Protein AF-A0A7C8YQB5-F1 (afdb_monomer)

Foldseek 3Di:
DDKDKDKDKDWDPDQDQDPVRDTDIDIWIWMWMWDQDPNFIGGLQPPDPDPPDPRPGFDFDQDPVRDTDGPPTDIHTDDDPVVVVVSVVSSVVSVVVVVVVVVVVVVPVPPPDD

pLDDT: mean 70.72, std 14.51, range [36.78, 90.94]

InterPro domains:
  IPR001752 Kinesin motor domain [PF00225] (18-112)
  IPR001752 Kinesin motor domain [PS50067] (1-114)
  IPR027417 P-loop containing nucleoside triphosphate hydrolase [SSF52540] (22-113)
  IPR027640 Kinesin-like protein [PTHR47972] (19-114)
  IPR036961 Kinesin motor domain superfamily [G3DSA:3.40.850.10] (5-114)

Mean predicted aligne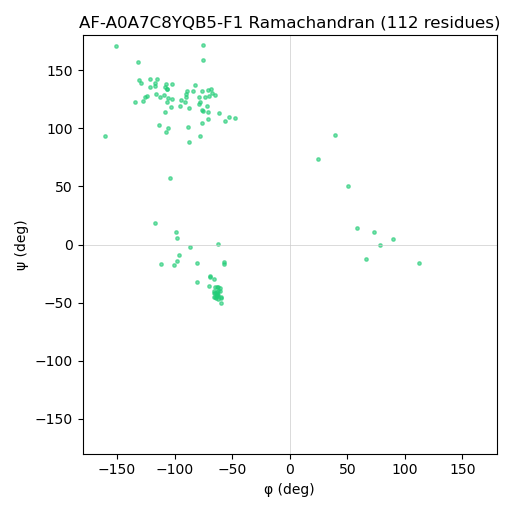d error: 11.76 Å

Solvent-accessible surface area (backbone atoms only — not comparable to full-atom values): 6965 Å² total; per-residue (Å²): 114,56,76,46,78,48,80,45,78,44,77,47,92,59,74,43,67,48,101,83,69,48,78,42,81,45,71,46,39,29,42,30,39,34,33,45,48,93,95,38,54,40,66,28,65,57,78,85,72,46,90,84,58,77,60,72,80,43,52,82,40,77,43,98,83,75,48,76,40,52,72,89,60,58,67,47,77,43,92,51,71,66,52,50,49,53,52,49,52,46,26,51,52,42,46,55,55,48,51,53,56,53,53,60,51,63,70,63,74,73,73,75,76,132

Organism: Opuntia streptacantha (NCBI:txid393608)

Nearest PDB structures (foldseek):
  1mkj-assembly1_A  TM=7.672E-01  e=1.715E-02  Homo sapiens
  7tr2-assembly1_K  TM=8.922E-01  e=6.000E-02  Candida albicans
  6wwh-assembly1_K  TM=8.337E-01  e=1.978E-01  Mus musculus
  8f1a-assembly1_K  TM=8.319E-01  e=3.187E-01  Mus musculus
  8utp-assembly1_K  TM=6.987E-01  e=3.591E-01  Homo sapiens

Sequence (114 aa):
GNMRVFYRCRPLANILHNSEGKKLFNYEICVSVLEVYNEQIRDLLASGTQYGAASKRLEVRQASEGLHHVPGLVEAQVSNMSEVWDVLQTGSSARAVGATNANEYSSRSHCLHC

Structure (mmCIF, N/CA/C/O backbone):
data_AF-A0A7C8YQB5-F1
#
_entry.id   AF-A0A7C8YQB5-F1
#
loop_
_atom_site.group_PDB
_atom_site.id
_atom_site.type_symbol
_atom_site.label_atom_id
_atom_site.label_alt_id
_atom_site.label_comp_id
_atom_site.label_asym_id
_atom_site.label_entity_id
_atom_site.label_seq_id
_atom_site.pdbx_PDB_ins_code
_atom_site.Cartn_x
_atom_site.Cartn_y
_atom_site.Cartn_z
_atom_site.occupancy
_atom_site.B_iso_or_equiv
_atom_site.auth_seq_id
_atom_site.auth_comp_id
_atom_site.auth_asym_id
_atom_site.auth_atom_id
_atom_site.pdbx_PDB_model_num
ATOM 1 N N . GLY A 1 1 ? 2.142 4.779 -16.036 1.00 57.50 1 GLY A N 1
ATOM 2 C CA . GLY A 1 1 ? 0.762 4.271 -16.048 1.00 57.50 1 GLY A CA 1
ATOM 3 C C . GLY A 1 1 ? -0.102 5.097 -15.117 1.00 57.50 1 GLY A C 1
ATOM 4 O O . GLY A 1 1 ? 0.330 6.153 -14.654 1.00 57.50 1 GLY A O 1
ATOM 5 N N . ASN A 1 2 ? -1.330 4.640 -14.871 1.00 70.75 2 ASN A N 1
ATOM 6 C CA . ASN A 1 2 ? -2.247 5.290 -13.932 1.00 70.75 2 ASN A CA 1
ATOM 7 C C . ASN A 1 2 ? -2.060 4.679 -12.538 1.00 70.75 2 ASN A C 1
ATOM 9 O O . ASN A 1 2 ? -2.223 3.469 -12.377 1.00 70.75 2 ASN A O 1
ATOM 13 N N . MET A 1 3 ? -1.742 5.504 -11.536 1.00 72.00 3 MET A N 1
ATOM 14 C CA . MET A 1 3 ? -1.753 5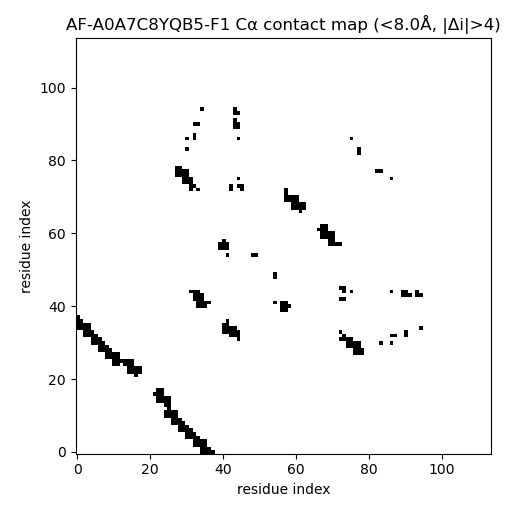.067 -10.134 1.00 72.00 3 MET A CA 1
ATOM 15 C C . MET A 1 3 ? -3.161 5.118 -9.579 1.00 72.00 3 MET A C 1
ATOM 17 O O . MET A 1 3 ? -3.884 6.094 -9.776 1.00 72.00 3 MET A O 1
ATOM 21 N N . ARG A 1 4 ? -3.516 4.073 -8.841 1.00 78.25 4 ARG A N 1
ATOM 22 C CA . ARG A 1 4 ? -4.744 4.000 -8.065 1.00 78.25 4 ARG A CA 1
ATOM 23 C C . ARG A 1 4 ? -4.398 3.769 -6.604 1.00 78.25 4 ARG A C 1
ATOM 25 O O . ARG A 1 4 ? -3.548 2.943 -6.279 1.00 78.25 4 ARG A O 1
ATOM 32 N N . VAL A 1 5 ? -5.076 4.520 -5.748 1.00 77.06 5 VAL A N 1
ATOM 33 C CA . VAL A 1 5 ? -4.98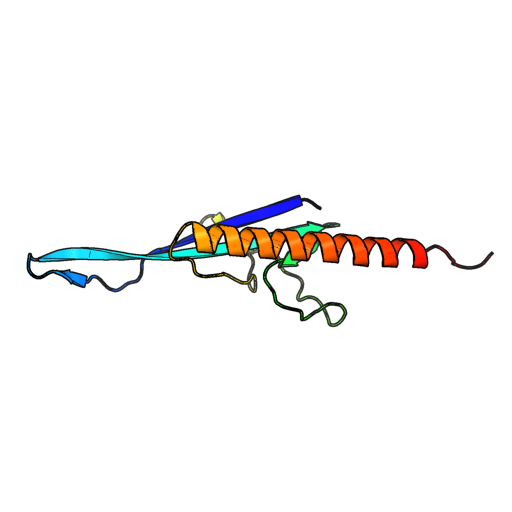6 4.399 -4.296 1.00 77.06 5 VAL A CA 1
ATOM 34 C C . VAL A 1 5 ? -6.297 3.803 -3.817 1.00 77.06 5 VAL A C 1
ATOM 36 O O . VAL A 1 5 ? -7.368 4.291 -4.180 1.00 77.06 5 VAL A O 1
ATOM 39 N N . PHE A 1 6 ? -6.210 2.743 -3.028 1.00 78.38 6 PHE A N 1
ATOM 40 C CA . PHE A 1 6 ? -7.357 2.082 -2.427 1.00 78.38 6 PHE A CA 1
ATOM 41 C C . PHE A 1 6 ? -7.271 2.217 -0.911 1.00 78.38 6 PHE A C 1
ATOM 43 O O . PHE A 1 6 ? -6.249 1.895 -0.304 1.00 78.38 6 PHE A O 1
ATOM 50 N N . TYR A 1 7 ? -8.369 2.669 -0.311 1.00 79.56 7 TYR A N 1
ATOM 51 C CA . TYR A 1 7 ? -8.535 2.774 1.133 1.00 79.56 7 TYR A CA 1
ATOM 52 C C . TYR A 1 7 ? -9.485 1.681 1.599 1.00 79.56 7 TYR A C 1
ATOM 54 O O . TYR A 1 7 ? -10.546 1.480 1.004 1.00 79.56 7 TYR A O 1
ATOM 62 N N . ARG A 1 8 ? -9.120 0.987 2.673 1.00 77.81 8 ARG A N 1
ATOM 63 C CA . ARG A 1 8 ? -9.979 0.005 3.328 1.00 77.81 8 ARG A CA 1
ATOM 64 C C . ARG A 1 8 ? -10.097 0.356 4.800 1.00 77.81 8 ARG A C 1
ATOM 66 O O . ARG A 1 8 ? -9.091 0.504 5.478 1.00 77.81 8 ARG A O 1
ATOM 73 N N . CYS A 1 9 ? -11.326 0.464 5.282 1.00 78.69 9 CYS A N 1
ATOM 74 C CA . CYS A 1 9 ? -11.620 0.574 6.704 1.00 78.69 9 CYS A CA 1
ATOM 75 C C . CYS A 1 9 ? -12.211 -0.760 7.161 1.00 78.69 9 CYS A C 1
ATOM 77 O O . CYS A 1 9 ? -13.199 -1.219 6.584 1.00 78.69 9 CYS A O 1
ATOM 79 N N . ARG A 1 10 ? -11.591 -1.408 8.149 1.00 77.31 10 ARG A N 1
ATOM 80 C CA . ARG A 1 10 ? -12.084 -2.651 8.746 1.00 77.31 10 ARG A CA 1
ATOM 81 C C . ARG A 1 10 ? -12.504 -2.378 10.191 1.00 77.31 10 ARG A C 1
ATOM 83 O O . ARG A 1 10 ? -11.701 -1.843 10.957 1.00 77.31 10 ARG A O 1
ATOM 90 N N . PRO A 1 11 ? -13.733 -2.731 10.597 1.00 73.88 11 PRO A N 1
ATOM 91 C CA . PRO A 1 11 ? -14.082 -2.721 12.007 1.00 73.88 11 PRO A CA 1
ATOM 92 C C . PRO A 1 11 ? -13.289 -3.822 12.717 1.00 73.88 11 PRO A C 1
ATOM 94 O O . PRO A 1 11 ? -13.277 -4.976 12.285 1.00 73.88 11 PRO A O 1
ATOM 97 N N . LEU A 1 12 ? -12.637 -3.473 13.821 1.00 74.12 12 LEU A N 1
ATOM 98 C CA . LEU A 1 12 ? -12.050 -4.458 14.717 1.00 74.12 12 LEU A CA 1
ATOM 99 C C . LEU A 1 12 ? -13.192 -5.022 15.567 1.00 74.12 12 LEU A C 1
ATOM 101 O O . LEU A 1 12 ? -13.937 -4.271 16.191 1.00 74.12 12 LEU A O 1
ATOM 105 N N . ALA A 1 13 ? -13.338 -6.348 15.602 1.00 66.81 13 ALA A N 1
ATOM 106 C CA . ALA A 1 13 ? -14.444 -7.041 16.281 1.00 66.81 13 ALA A CA 1
ATOM 107 C C . ALA A 1 13 ? -14.498 -6.822 17.813 1.00 66.81 13 ALA A C 1
ATOM 109 O O . ALA A 1 13 ? -15.386 -7.339 18.492 1.00 66.81 13 ALA A O 1
ATOM 110 N N . ASN A 1 14 ? -13.571 -6.041 18.367 1.00 63.34 14 ASN A N 1
ATOM 111 C CA . ASN A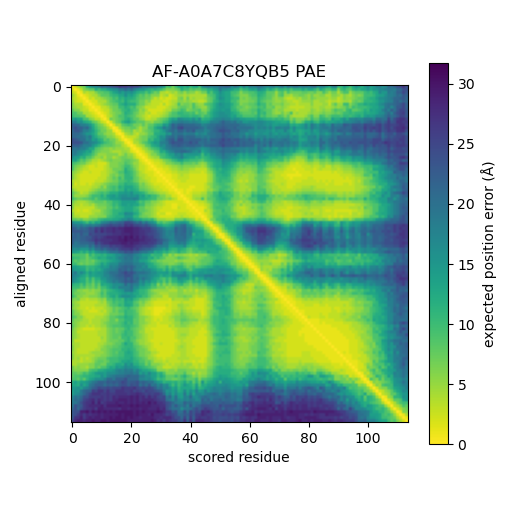 1 14 ? -13.469 -5.759 19.787 1.00 63.34 14 ASN A CA 1
ATOM 112 C C . ASN A 1 14 ? -14.336 -4.545 20.140 1.00 63.34 14 ASN A C 1
ATOM 114 O O . ASN A 1 14 ? -13.936 -3.400 19.933 1.00 63.34 14 ASN A O 1
ATOM 118 N N . ILE A 1 15 ? -15.516 -4.801 20.708 1.00 65.75 15 ILE A N 1
ATOM 119 C CA . ILE A 1 15 ? -16.314 -3.770 21.381 1.00 65.75 15 ILE A CA 1
ATOM 120 C C . ILE A 1 15 ? -15.667 -3.517 22.743 1.00 65.75 15 ILE A C 1
ATOM 122 O O . ILE A 1 15 ? -15.796 -4.332 23.659 1.00 65.75 15 ILE A O 1
ATOM 126 N N . LEU A 1 16 ? -14.966 -2.394 22.881 1.00 65.88 16 LEU A N 1
ATOM 127 C CA . LEU A 1 16 ? -14.449 -1.960 24.176 1.00 65.88 16 LEU A CA 1
ATOM 128 C C . LEU A 1 16 ? -15.553 -1.198 24.917 1.00 65.88 16 LEU A C 1
ATOM 130 O O . LEU A 1 16 ? -16.199 -0.322 24.343 1.00 65.88 16 LEU A O 1
ATOM 134 N N . HIS A 1 17 ? -15.776 -1.522 26.190 1.00 71.81 17 HIS A N 1
ATOM 135 C CA . HIS A 1 17 ? -16.601 -0.703 27.077 1.00 71.81 17 HIS A CA 1
ATOM 136 C C . HIS A 1 17 ? -15.675 0.246 27.837 1.00 71.81 17 HIS A C 1
ATOM 138 O O . HIS A 1 17 ? -14.733 -0.210 28.486 1.00 71.81 17 HIS A O 1
ATOM 144 N N . ASN A 1 18 ? -15.918 1.556 27.760 1.00 73.06 18 ASN A N 1
ATOM 145 C CA . ASN A 1 18 ? -15.269 2.478 28.694 1.00 73.06 18 ASN A CA 1
ATOM 146 C C . ASN A 1 18 ? -15.923 2.387 30.084 1.00 73.06 18 ASN A C 1
ATOM 148 O O . ASN A 1 18 ? -16.971 1.761 30.255 1.00 73.06 18 ASN A O 1
ATOM 152 N N . SER A 1 19 ? -15.327 3.048 31.077 1.00 75.25 19 SER A N 1
ATOM 153 C CA . SER A 1 19 ? -15.853 3.127 32.450 1.00 75.25 19 SER A CA 1
ATOM 154 C C . SER A 1 19 ? -17.274 3.705 32.552 1.00 75.25 19 SER A C 1
ATOM 156 O O . SER A 1 19 ? -17.923 3.531 33.578 1.00 75.25 19 SER A O 1
ATOM 158 N N . GLU A 1 20 ? -17.774 4.354 31.496 1.00 79.88 20 GLU A N 1
ATOM 159 C CA . GLU A 1 20 ? -19.128 4.914 31.397 1.00 79.88 20 GLU A CA 1
ATOM 160 C C . GLU A 1 20 ? -20.117 3.994 30.651 1.00 79.88 20 GLU A C 1
ATOM 162 O O . GLU A 1 20 ? -21.244 4.398 30.369 1.00 79.88 20 GLU A O 1
ATOM 167 N N . GLY A 1 21 ? -19.712 2.775 30.274 1.00 69.88 21 GLY A N 1
ATOM 168 C CA . GLY A 1 21 ? -20.560 1.830 29.540 1.00 69.88 21 GLY A CA 1
ATOM 169 C C . GLY A 1 21 ? -20.793 2.184 28.064 1.00 69.88 21 GLY A C 1
ATOM 170 O O . GLY A 1 21 ? -21.627 1.558 27.408 1.00 69.88 21 GLY A O 1
ATOM 171 N N . LYS A 1 22 ? -20.061 3.156 27.503 1.00 76.00 22 LYS A N 1
ATOM 172 C CA . LYS A 1 22 ? -20.122 3.488 26.072 1.00 76.00 22 LYS A CA 1
ATOM 173 C C . LYS A 1 22 ? -19.348 2.449 25.264 1.00 76.00 22 LYS A C 1
ATOM 175 O O . LYS A 1 22 ? -18.197 2.140 25.576 1.00 76.00 22 LYS A O 1
ATOM 180 N N . LYS A 1 23 ? -19.976 1.951 24.195 1.00 72.00 23 LYS A N 1
ATOM 181 C CA . LYS A 1 23 ? -19.334 1.089 23.196 1.00 72.00 23 LYS A CA 1
ATOM 182 C C . LYS A 1 23 ? -18.362 1.924 22.365 1.00 72.00 23 LYS A C 1
ATOM 184 O O . LYS A 1 23 ? -18.791 2.805 21.622 1.00 72.00 23 LYS A O 1
ATOM 189 N N . LEU A 1 24 ? -17.072 1.638 22.481 1.00 73.12 24 LEU A N 1
ATOM 190 C CA . LEU A 1 24 ? -16.054 2.126 21.560 1.00 73.12 24 LEU A CA 1
ATOM 191 C C . LEU A 1 24 ? -15.890 1.130 20.417 1.00 73.12 24 LEU A C 1
ATOM 193 O O . LEU A 1 24 ? -15.669 -0.063 20.637 1.00 73.12 24 LEU A O 1
ATOM 197 N N . PHE A 1 25 ? -15.994 1.650 19.198 1.00 73.88 25 PHE A N 1
ATOM 198 C CA . PHE A 1 25 ? -15.670 0.925 17.980 1.00 73.88 25 PHE A CA 1
ATOM 199 C C . PHE A 1 25 ? -14.238 1.264 17.590 1.00 73.88 25 PHE A C 1
ATOM 201 O O . PHE A 1 25 ? -13.923 2.426 17.333 1.00 73.88 25 PHE A O 1
ATOM 208 N N . ASN A 1 26 ? -13.384 0.247 17.543 1.00 78.81 26 ASN A N 1
ATOM 209 C CA . ASN A 1 26 ? -12.043 0.390 17.005 1.00 78.81 26 ASN A CA 1
ATOM 210 C C . ASN A 1 26 ? -12.087 0.107 15.504 1.00 78.81 26 ASN A C 1
ATOM 212 O O . ASN A 1 26 ? -12.658 -0.895 15.068 1.00 78.81 26 ASN A O 1
ATOM 216 N N . TYR A 1 27 ? -11.474 0.986 14.722 1.00 81.00 27 TYR A N 1
ATOM 217 C CA . TYR A 1 27 ? -11.355 0.830 13.281 1.00 81.00 27 TYR A CA 1
ATOM 218 C C . TYR A 1 27 ? -9.887 0.723 12.910 1.00 81.00 27 TYR A C 1
ATOM 220 O O . TYR A 1 27 ? -9.046 1.443 13.444 1.00 81.00 27 TYR A O 1
ATOM 228 N N . GLU A 1 28 ? -9.601 -0.172 11.980 1.00 84.06 28 GLU A N 1
ATOM 229 C CA . GLU A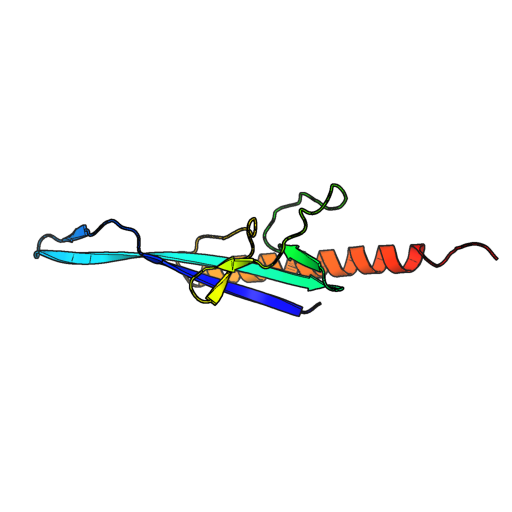 1 28 ? -8.317 -0.260 11.311 1.00 84.06 28 GLU A CA 1
ATOM 230 C C . GLU A 1 28 ? -8.461 0.356 9.921 1.00 84.06 28 GLU A C 1
ATOM 232 O O . GLU A 1 28 ? -9.343 -0.027 9.147 1.00 84.06 28 GLU A O 1
ATOM 237 N N . ILE A 1 29 ? -7.608 1.330 9.610 1.00 86.88 29 ILE A N 1
ATOM 238 C CA . ILE A 1 29 ? -7.538 1.933 8.282 1.00 86.88 29 ILE A CA 1
ATOM 239 C C . ILE A 1 29 ? -6.283 1.400 7.606 1.00 86.88 29 ILE A C 1
ATOM 241 O O . ILE A 1 29 ? -5.182 1.525 8.136 1.00 86.88 29 ILE A O 1
ATOM 245 N N . CYS A 1 30 ? -6.454 0.838 6.417 1.00 85.75 30 CYS A N 1
ATOM 246 C CA . CYS A 1 30 ? -5.365 0.375 5.576 1.00 85.75 30 CYS A CA 1
ATOM 247 C C . CYS A 1 30 ? -5.389 1.086 4.223 1.00 85.75 30 CYS A C 1
ATOM 249 O O . CYS A 1 30 ? -6.450 1.310 3.631 1.00 85.75 30 CYS A O 1
ATOM 251 N N . VAL A 1 31 ? -4.204 1.395 3.710 1.00 87.88 31 VAL A N 1
ATOM 252 C CA . VAL A 1 31 ? -3.982 2.010 2.402 1.00 87.88 31 VAL A CA 1
ATOM 253 C C . VAL A 1 31 ? -3.196 1.042 1.535 1.00 87.88 31 VAL A C 1
ATOM 255 O O . VAL A 1 31 ? -2.226 0.435 1.975 1.00 87.88 31 VAL A O 1
ATOM 258 N N . SER A 1 32 ? -3.601 0.908 0.281 1.00 85.06 32 SER A N 1
ATOM 259 C CA . SER A 1 32 ? -2.868 0.141 -0.721 1.00 85.06 32 SER A CA 1
ATOM 260 C C . SER A 1 32 ? -2.711 0.971 -1.989 1.00 85.06 32 SER A C 1
ATOM 262 O O . SER A 1 32 ? -3.606 1.735 -2.36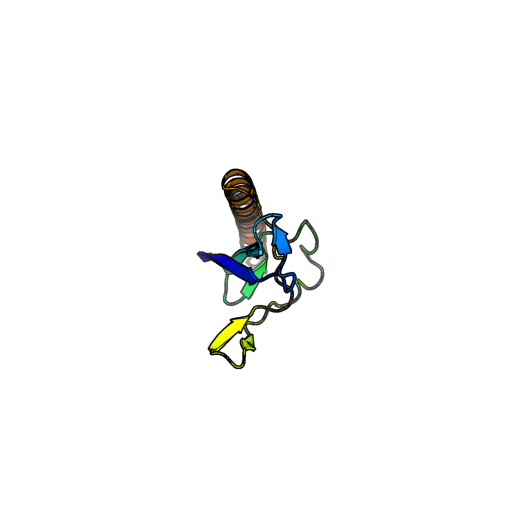6 1.00 85.06 32 SER A O 1
ATOM 264 N N . VAL A 1 33 ? -1.548 0.868 -2.631 1.00 85.88 33 VAL A N 1
ATOM 265 C CA . VAL A 1 33 ? -1.199 1.679 -3.802 1.00 85.88 33 VAL A CA 1
ATOM 266 C C . VAL A 1 33 ? -0.749 0.753 -4.922 1.00 85.88 33 VAL A C 1
ATOM 268 O O . VAL A 1 33 ? 0.186 -0.026 -4.755 1.00 85.88 33 VAL A O 1
ATOM 271 N N . LEU A 1 34 ? -1.411 0.848 -6.074 1.00 84.12 34 LEU A N 1
ATOM 272 C CA . LEU A 1 34 ? -1.084 0.060 -7.259 1.00 84.12 34 LEU A CA 1
ATOM 273 C C . LEU A 1 34 ? -0.987 0.933 -8.508 1.00 84.12 34 LEU A C 1
ATOM 275 O O . LEU A 1 34 ? -1.583 2.009 -8.595 1.00 84.12 34 LEU A O 1
ATOM 279 N N . GLU A 1 35 ? -0.255 0.450 -9.500 1.00 81.56 35 GLU A N 1
ATOM 280 C CA . GLU A 1 35 ? -0.217 1.004 -10.848 1.00 81.56 35 GLU A CA 1
ATOM 281 C C . GLU A 1 35 ? -0.784 -0.008 -11.841 1.00 81.56 35 GLU A C 1
ATOM 283 O O . GLU A 1 35 ? -0.538 -1.209 -11.732 1.00 81.56 35 GLU A O 1
ATOM 288 N N . VAL A 1 36 ? -1.517 0.496 -12.834 1.00 79.31 36 VAL A N 1
ATOM 289 C CA . VAL A 1 36 ? -1.854 -0.271 -14.035 1.00 79.31 36 VAL A CA 1
ATOM 290 C C . VAL A 1 36 ? -0.960 0.201 -15.179 1.00 79.31 36 VAL A C 1
ATOM 292 O O . VAL A 1 36 ? -0.994 1.377 -15.570 1.00 79.31 36 VAL A O 1
ATOM 295 N N . TYR A 1 37 ? -0.147 -0.715 -15.701 1.00 73.00 37 TYR A N 1
ATOM 296 C CA . TYR A 1 37 ? 0.731 -0.495 -16.846 1.00 73.00 37 TYR A CA 1
ATOM 297 C C . TYR A 1 37 ? 0.609 -1.672 -17.817 1.00 73.00 37 TYR A C 1
ATOM 299 O O . TYR A 1 37 ? 0.839 -2.813 -17.430 1.00 73.00 37 TYR A O 1
ATOM 307 N N . ASN A 1 38 ? 0.244 -1.394 -19.073 1.00 74.56 38 ASN A N 1
ATOM 308 C CA . ASN A 1 38 ? 0.060 -2.402 -20.126 1.00 74.56 38 ASN A CA 1
ATOM 309 C C . ASN A 1 38 ? -0.851 -3.579 -19.707 1.00 74.56 38 ASN A C 1
ATOM 311 O O . ASN A 1 38 ? -0.456 -4.739 -19.805 1.00 74.56 38 ASN A O 1
ATOM 315 N N . GLU A 1 39 ? -2.035 -3.273 -19.161 1.00 73.94 39 GLU A N 1
ATOM 316 C CA . GLU A 1 39 ? -2.996 -4.258 -18.625 1.00 73.94 39 GLU A CA 1
ATOM 317 C C . GLU A 1 39 ? -2.449 -5.161 -17.499 1.00 73.94 39 GLU A C 1
ATOM 319 O O . GLU A 1 39 ? -3.065 -6.160 -17.130 1.00 73.94 39 GLU A O 1
ATOM 324 N N . GLN A 1 40 ? -1.300 -4.813 -16.909 1.00 71.94 40 GLN A N 1
ATOM 325 C CA . GLN A 1 40 ? -0.739 -5.500 -15.750 1.00 71.94 40 GLN A CA 1
ATOM 326 C C . GLN A 1 40 ? -0.860 -4.636 -14.500 1.00 71.94 40 GLN A C 1
ATOM 328 O O . GLN A 1 40 ? -0.574 -3.435 -14.513 1.00 71.94 40 GLN A O 1
ATOM 333 N N . ILE A 1 41 ? -1.280 -5.273 -13.408 1.00 78.94 41 ILE A N 1
ATOM 334 C CA . ILE A 1 41 ? -1.372 -4.655 -12.089 1.00 78.94 41 ILE A CA 1
ATOM 335 C C . ILE A 1 41 ? -0.051 -4.847 -11.368 1.00 78.94 41 ILE A C 1
ATOM 337 O O . ILE A 1 41 ? 0.459 -5.963 -11.244 1.00 78.94 41 ILE A O 1
ATOM 341 N N . ARG A 1 42 ? 0.468 -3.740 -10.852 1.00 78.69 42 ARG A N 1
ATOM 342 C CA . ARG A 1 42 ? 1.709 -3.692 -10.106 1.00 78.69 42 ARG A CA 1
ATOM 343 C C . ARG A 1 42 ? 1.476 -3.075 -8.738 1.00 78.69 42 ARG A C 1
ATOM 345 O O . ARG A 1 42 ? 0.954 -1.971 -8.639 1.00 78.69 42 ARG A O 1
ATOM 352 N N . ASP A 1 43 ? 1.912 -3.774 -7.703 1.00 83.38 43 ASP A N 1
ATOM 353 C CA . ASP A 1 43 ? 1.957 -3.239 -6.346 1.00 83.38 43 ASP A CA 1
ATOM 354 C C . ASP A 1 43 ? 3.099 -2.219 -6.218 1.00 83.38 43 ASP A C 1
ATOM 356 O O . ASP A 1 43 ? 4.240 -2.513 -6.591 1.00 83.38 43 ASP A O 1
ATOM 360 N N . LEU A 1 44 ? 2.787 -1.015 -5.735 1.00 83.56 44 LEU A N 1
ATOM 361 C CA . LEU A 1 44 ? 3.758 0.060 -5.528 1.00 83.56 44 LEU A CA 1
ATOM 362 C C . LEU A 1 44 ? 4.284 0.128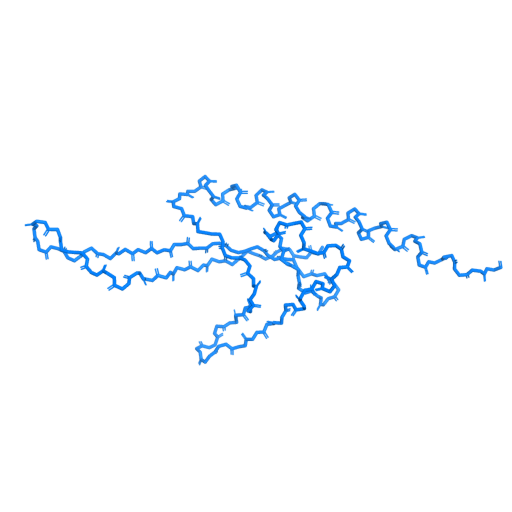 -4.082 1.00 83.56 44 LEU A C 1
ATOM 364 O O . LEU A 1 44 ? 5.232 0.868 -3.832 1.00 83.56 44 LEU A O 1
ATOM 368 N N . LEU A 1 45 ? 3.699 -0.626 -3.147 1.00 82.56 45 LEU A N 1
ATOM 369 C CA . LEU A 1 45 ? 4.132 -0.716 -1.746 1.00 82.56 45 LEU A CA 1
ATOM 370 C C . LEU A 1 45 ? 4.961 -1.976 -1.457 1.00 82.56 45 LEU A C 1
ATOM 372 O O . LEU A 1 45 ? 5.677 -2.032 -0.456 1.00 82.56 45 LEU A O 1
ATOM 376 N N . ALA A 1 46 ? 4.900 -2.986 -2.327 1.00 78.69 46 ALA A N 1
ATOM 377 C CA . ALA A 1 46 ? 5.732 -4.178 -2.209 1.00 78.69 46 ALA A CA 1
ATOM 378 C C . ALA A 1 46 ? 7.231 -3.821 -2.294 1.00 78.69 46 ALA A C 1
ATOM 380 O O . ALA A 1 46 ? 7.746 -3.391 -3.329 1.00 78.69 46 ALA A O 1
ATOM 381 N N . SER A 1 47 ? 7.950 -4.009 -1.185 1.00 60.84 47 SER A N 1
ATOM 382 C CA . SER A 1 47 ? 9.377 -3.697 -1.079 1.00 60.84 47 SER A CA 1
ATOM 383 C C . SER A 1 47 ? 10.222 -4.684 -1.892 1.00 60.84 47 SER A C 1
ATOM 385 O O . SER A 1 47 ? 10.389 -5.838 -1.509 1.00 60.84 47 SER A O 1
ATOM 387 N N . GLY A 1 48 ? 10.777 -4.226 -3.018 1.00 53.38 48 GLY A N 1
ATOM 388 C CA . GLY A 1 48 ? 12.015 -4.742 -3.631 1.00 53.38 48 GLY A CA 1
ATOM 389 C C . GLY A 1 48 ? 12.035 -6.169 -4.202 1.00 53.38 48 GLY A C 1
ATOM 390 O O . GLY A 1 48 ? 12.943 -6.502 -4.954 1.00 53.38 48 GLY A O 1
ATOM 391 N N . THR A 1 49 ? 11.041 -7.004 -3.935 1.00 43.06 49 THR A N 1
ATOM 392 C CA . THR A 1 49 ? 10.853 -8.309 -4.572 1.00 43.06 49 THR A CA 1
ATOM 393 C C . THR A 1 49 ? 9.563 -8.166 -5.379 1.00 43.06 49 THR A C 1
ATOM 395 O O . THR A 1 49 ? 8.477 -8.196 -4.827 1.00 43.06 49 THR A O 1
ATOM 398 N N . GLN A 1 50 ? 9.550 -7.991 -6.701 1.00 46.47 50 GLN A N 1
ATOM 399 C CA . GLN A 1 50 ? 10.258 -8.821 -7.666 1.00 46.47 50 GLN A CA 1
ATOM 400 C C . GLN A 1 50 ? 10.418 -8.056 -8.987 1.00 46.47 50 GLN A C 1
ATOM 402 O O . GLN A 1 50 ? 9.546 -8.079 -9.857 1.00 46.47 50 GLN A O 1
ATOM 407 N N . TYR A 1 51 ? 11.549 -7.373 -9.142 1.00 43.34 51 TYR A N 1
ATOM 408 C CA . TYR A 1 51 ? 12.066 -7.064 -10.469 1.00 43.34 51 TYR A CA 1
ATOM 409 C C . TYR A 1 51 ? 12.722 -8.349 -10.995 1.00 43.34 51 TYR A C 1
ATOM 411 O O . TYR A 1 51 ? 13.863 -8.644 -10.661 1.00 43.34 51 TYR A O 1
ATOM 419 N N . GLY A 1 52 ? 11.975 -9.162 -11.747 1.00 41.56 52 GLY A N 1
ATOM 420 C CA . GLY A 1 52 ? 12.540 -10.272 -12.533 1.00 41.56 52 GLY A CA 1
ATOM 421 C C . GLY A 1 52 ? 12.191 -11.704 -12.108 1.00 41.56 52 GLY A C 1
ATOM 422 O O . GLY A 1 52 ? 12.313 -12.600 -12.935 1.00 41.56 52 GLY A O 1
ATOM 423 N N . ALA A 1 53 ? 11.680 -11.950 -10.900 1.00 40.31 53 ALA A N 1
ATOM 424 C CA . ALA A 1 53 ? 11.105 -13.249 -10.537 1.00 40.31 53 ALA A CA 1
ATOM 425 C C . ALA A 1 53 ? 9.585 -13.097 -10.502 1.00 40.31 53 ALA A C 1
ATOM 427 O O . ALA A 1 53 ? 9.077 -12.487 -9.580 1.00 40.31 53 ALA A O 1
ATOM 428 N N . ALA A 1 54 ? 8.878 -13.529 -11.551 1.00 43.28 54 ALA A N 1
ATOM 429 C CA . ALA A 1 54 ? 7.413 -13.613 -11.611 1.00 43.28 54 ALA A CA 1
ATOM 430 C C . ALA A 1 54 ? 6.684 -12.646 -10.652 1.00 43.28 54 ALA A C 1
ATOM 432 O O . ALA A 1 54 ? 6.191 -13.084 -9.610 1.00 43.28 54 ALA A O 1
ATOM 433 N N . SER A 1 55 ? 6.666 -11.333 -10.954 1.00 52.00 55 SER A N 1
ATOM 434 C CA . SER A 1 55 ? 5.808 -10.388 -10.229 1.00 52.00 55 SER A CA 1
ATOM 435 C C . SER A 1 55 ? 4.432 -11.036 -10.186 1.00 52.00 55 SER A C 1
ATOM 437 O O . SER A 1 55 ? 3.837 -11.260 -11.241 1.00 52.00 55 SER A O 1
ATOM 439 N N . LYS A 1 56 ? 4.017 -11.495 -9.001 1.00 54.50 56 LYS A N 1
ATOM 440 C CA . LYS A 1 56 ? 2.833 -12.335 -8.833 1.00 54.50 56 LYS A CA 1
ATOM 441 C C . LYS A 1 56 ? 1.700 -11.595 -9.527 1.00 54.50 56 LYS A C 1
ATOM 443 O O . LYS A 1 56 ? 1.371 -10.501 -9.079 1.00 54.50 56 LYS A O 1
ATOM 448 N N . ARG A 1 57 ? 1.212 -12.110 -10.666 1.00 60.97 57 ARG A N 1
ATOM 449 C CA . ARG A 1 57 ? 0.203 -11.415 -11.476 1.00 60.97 57 ARG A CA 1
ATOM 450 C C . ARG A 1 57 ? -0.977 -11.144 -10.558 1.00 60.97 57 ARG A C 1
ATOM 452 O O . ARG A 1 57 ? -1.670 -12.069 -10.141 1.00 60.97 57 ARG A O 1
ATOM 459 N N . LEU A 1 58 ? -1.116 -9.885 -10.167 1.00 70.50 58 LEU A N 1
ATOM 460 C CA . LEU A 1 58 ? -2.209 -9.447 -9.333 1.00 70.50 58 LEU A CA 1
ATOM 461 C C . LEU A 1 58 ? -3.429 -9.382 -10.242 1.00 70.50 58 LEU A C 1
ATOM 463 O O . LEU A 1 58 ? -3.464 -8.614 -11.200 1.00 70.50 58 LEU A O 1
ATOM 467 N N . GLU A 1 59 ? -4.402 -10.238 -9.970 1.00 71.12 59 GLU A N 1
ATOM 468 C CA . GLU A 1 59 ? -5.664 -10.267 -10.696 1.00 71.12 59 GLU A CA 1
ATOM 469 C C . GLU A 1 59 ? -6.744 -9.602 -9.853 1.00 71.12 59 GLU A C 1
ATOM 471 O O . GLU A 1 59 ? -6.839 -9.822 -8.640 1.00 71.12 59 GLU A O 1
ATOM 476 N N . VAL A 1 60 ? -7.582 -8.798 -10.502 1.00 71.75 60 VAL A N 1
ATOM 477 C CA . VAL A 1 60 ? -8.783 -8.265 -9.864 1.00 71.75 60 VAL A CA 1
ATOM 478 C C . VAL A 1 60 ? -9.779 -9.406 -9.721 1.00 71.75 60 VAL A C 1
ATOM 480 O O . VAL A 1 60 ? -10.225 -9.978 -10.711 1.00 71.75 60 VAL A O 1
ATOM 483 N N . ARG A 1 61 ? -10.152 -9.728 -8.486 1.00 72.81 61 ARG A N 1
ATOM 484 C CA . ARG A 1 61 ? -11.236 -10.661 -8.182 1.00 72.81 61 ARG A CA 1
ATOM 485 C C . ARG A 1 61 ? -12.441 -9.892 -7.678 1.00 72.81 61 ARG A C 1
ATOM 487 O O . ARG A 1 61 ? -12.319 -9.025 -6.819 1.00 72.81 61 ARG A O 1
ATOM 494 N N . GLN A 1 62 ? -13.615 -10.224 -8.192 1.00 68.50 62 GLN A N 1
ATOM 495 C CA . GLN A 1 62 ? -14.861 -9.682 -7.673 1.00 68.50 62 GLN A CA 1
ATOM 496 C C . GLN A 1 62 ? -15.232 -10.444 -6.395 1.00 68.50 62 GLN A C 1
ATOM 498 O O . GLN A 1 62 ? -15.360 -11.668 -6.416 1.00 68.50 62 GLN A O 1
ATOM 503 N N . ALA A 1 63 ? -15.350 -9.739 -5.271 1.00 66.56 63 ALA A N 1
ATOM 504 C CA . ALA A 1 63 ? -15.932 -10.299 -4.060 1.00 66.56 63 ALA A CA 1
ATOM 505 C C . ALA A 1 63 ? -17.460 -10.379 -4.201 1.00 66.56 63 ALA A C 1
ATOM 507 O O . ALA A 1 63 ? -18.066 -9.649 -4.988 1.00 66.56 63 ALA A O 1
ATOM 508 N N . SER A 1 64 ? -18.084 -11.238 -3.397 1.00 57.81 64 SER A N 1
ATOM 509 C CA . SER A 1 64 ? -19.533 -11.491 -3.366 1.00 57.81 64 SER A CA 1
ATOM 510 C C . SER A 1 64 ? -20.395 -10.246 -3.113 1.00 57.81 64 SER A C 1
ATOM 512 O O . SER A 1 64 ? -21.581 -10.258 -3.418 1.00 57.81 64 SER A O 1
ATOM 514 N N . GLU A 1 65 ? -19.805 -9.160 -2.612 1.00 61.81 65 GLU A N 1
ATOM 515 C CA . GLU A 1 65 ? -20.479 -7.883 -2.331 1.00 61.81 65 GLU A CA 1
ATOM 516 C C . GLU A 1 65 ? -20.284 -6.829 -3.442 1.00 61.81 65 GLU A C 1
ATOM 518 O O . GLU A 1 65 ? -20.571 -5.652 -3.250 1.00 61.81 65 GLU A O 1
ATOM 523 N N . GLY A 1 66 ? -19.752 -7.215 -4.609 1.00 57.84 66 GLY A N 1
ATOM 524 C CA . GLY A 1 66 ? -19.459 -6.289 -5.714 1.00 57.84 66 GLY A CA 1
ATOM 525 C C . GLY A 1 66 ? -18.172 -5.475 -5.524 1.00 57.84 66 GLY A C 1
ATOM 526 O O . GLY A 1 66 ? -17.789 -4.699 -6.402 1.00 57.84 66 GLY A O 1
ATOM 527 N N . LEU A 1 67 ? -17.467 -5.681 -4.409 1.00 59.19 67 LEU A N 1
ATOM 528 C CA . LEU A 1 67 ? -16.175 -5.065 -4.144 1.00 59.19 67 LEU A CA 1
ATOM 529 C C . LEU A 1 67 ? -15.072 -5.791 -4.925 1.00 59.19 67 LEU A C 1
ATOM 531 O O . LEU A 1 67 ? -14.856 -6.991 -4.769 1.00 59.19 67 LEU A O 1
ATOM 535 N N . HIS A 1 68 ? -14.346 -5.056 -5.759 1.00 66.81 68 HIS A N 1
ATOM 536 C CA . HIS A 1 68 ? -13.185 -5.586 -6.464 1.00 66.81 68 HIS A CA 1
ATOM 537 C C . HIS A 1 68 ? -12.002 -5.678 -5.494 1.00 66.81 68 HIS A C 1
ATOM 539 O O . HIS A 1 68 ? -11.518 -4.668 -4.988 1.00 66.81 68 HIS A O 1
ATOM 545 N N . HIS A 1 69 ? -11.545 -6.897 -5.228 1.00 70.31 69 HIS A N 1
ATOM 546 C CA . HIS A 1 69 ? -10.408 -7.197 -4.373 1.00 70.31 69 HIS A CA 1
ATOM 547 C C . HIS A 1 69 ? -9.225 -7.655 -5.220 1.00 70.31 69 HIS A C 1
ATOM 549 O O . HIS A 1 69 ? -9.387 -8.470 -6.121 1.00 70.31 69 HIS A O 1
ATOM 555 N N . VAL A 1 70 ? -8.020 -7.195 -4.899 1.00 74.06 70 VAL A N 1
ATOM 556 C CA . VAL A 1 70 ? -6.785 -7.660 -5.541 1.00 74.06 70 VAL A CA 1
ATOM 557 C C . VAL A 1 70 ? -6.030 -8.527 -4.528 1.00 74.06 70 VAL A C 1
ATOM 559 O O . VAL A 1 70 ? -5.374 -7.992 -3.634 1.00 74.06 70 VAL A O 1
ATOM 562 N N . PRO A 1 71 ? -6.163 -9.868 -4.568 1.00 73.31 71 PRO A N 1
ATOM 563 C CA . PRO A 1 71 ? -5.515 -10.739 -3.595 1.00 73.31 71 PRO A CA 1
ATOM 564 C C . PRO A 1 71 ? -3.995 -10.654 -3.718 1.00 73.31 71 PRO A C 1
ATOM 566 O O . PRO A 1 71 ? -3.446 -10.852 -4.798 1.00 73.31 71 PRO A O 1
ATOM 569 N N . GLY A 1 72 ? -3.315 -10.423 -2.596 1.00 74.62 72 GLY A N 1
ATOM 570 C CA . GLY A 1 72 ? -1.857 -10.287 -2.560 1.00 74.62 72 GLY A CA 1
ATOM 571 C C . GLY A 1 72 ? -1.343 -8.863 -2.757 1.00 74.62 72 GLY A C 1
ATOM 572 O O . GLY A 1 72 ? -0.130 -8.697 -2.799 1.00 74.62 72 GLY A O 1
ATOM 573 N N . LEU A 1 73 ? -2.234 -7.869 -2.852 1.00 80.19 73 LEU A N 1
ATOM 574 C CA . LEU A 1 73 ? -1.864 -6.461 -2.740 1.00 80.19 73 LEU A CA 1
ATOM 575 C C . LEU A 1 73 ? -1.484 -6.138 -1.289 1.00 80.19 73 LEU A C 1
ATOM 577 O O . LEU A 1 73 ? -2.198 -6.521 -0.359 1.00 80.19 73 LEU A O 1
ATOM 581 N N . VAL A 1 74 ? -0.368 -5.442 -1.107 1.00 84.06 74 VAL A N 1
ATOM 582 C CA . VAL A 1 74 ? 0.107 -4.990 0.197 1.00 84.06 74 VAL A CA 1
ATOM 583 C C . VAL A 1 74 ? -0.813 -3.893 0.727 1.00 84.06 74 VAL A C 1
ATOM 585 O O . VAL A 1 74 ? -1.092 -2.897 0.057 1.00 84.06 74 VAL A O 1
ATOM 588 N N . GLU A 1 75 ? -1.276 -4.089 1.958 1.00 84.94 75 GLU A N 1
ATOM 589 C CA . GLU A 1 75 ? -2.079 -3.135 2.714 1.00 84.94 75 GLU A CA 1
ATOM 590 C C . GLU A 1 75 ? -1.214 -2.562 3.842 1.00 84.94 75 GLU A C 1
ATOM 592 O O . GLU A 1 75 ? -0.810 -3.286 4.749 1.00 84.94 75 GLU A O 1
ATOM 597 N N . ALA A 1 76 ? -0.911 -1.268 3.776 1.00 86.50 76 ALA A N 1
ATOM 598 C CA . ALA A 1 76 ? -0.221 -0.546 4.834 1.00 86.50 76 ALA A CA 1
ATOM 599 C C . ALA A 1 76 ? -1.251 -0.011 5.833 1.00 86.50 76 ALA A C 1
ATOM 601 O O . ALA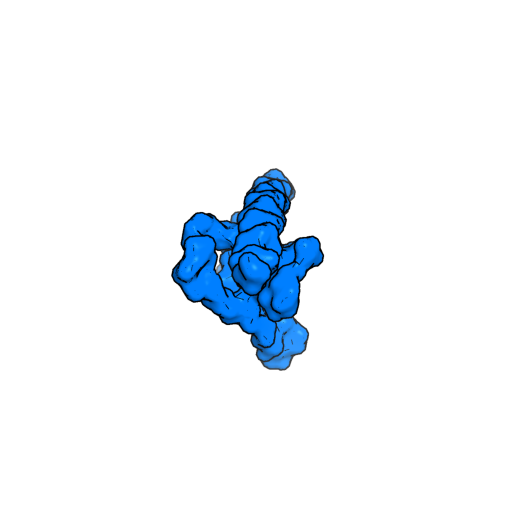 A 1 76 ? -2.107 0.797 5.469 1.00 86.50 76 ALA A O 1
ATOM 602 N N . GLN A 1 77 ? -1.183 -0.468 7.081 1.00 88.38 77 GLN A N 1
ATOM 603 C CA . GLN A 1 77 ? -1.997 0.077 8.163 1.00 88.38 77 GLN A CA 1
ATOM 604 C C . GLN A 1 77 ? -1.543 1.508 8.470 1.00 88.38 77 GLN A C 1
ATOM 606 O O . GLN A 1 77 ? -0.346 1.765 8.573 1.00 88.38 77 GLN A O 1
ATOM 611 N N . VAL A 1 78 ? -2.500 2.424 8.611 1.00 89.19 78 VAL A N 1
ATOM 612 C CA . VAL A 1 78 ? -2.248 3.835 8.917 1.00 89.19 78 VAL A CA 1
ATOM 613 C C . VAL A 1 78 ? -3.104 4.292 10.094 1.00 89.19 78 VAL A C 1
ATOM 615 O O . VAL A 1 78 ? -4.286 3.961 10.194 1.00 89.19 78 VAL A O 1
ATOM 618 N N . SER A 1 79 ? -2.508 5.087 10.975 1.00 87.44 79 SER A N 1
ATOM 619 C CA . SER A 1 79 ? -3.150 5.629 12.178 1.00 87.44 79 SER A CA 1
ATOM 620 C C . SER A 1 79 ? -3.364 7.142 12.107 1.00 87.44 79 SER A C 1
ATOM 622 O O . SER A 1 79 ? -4.143 7.698 12.880 1.00 87.44 79 SER A O 1
ATOM 624 N N . ASN A 1 80 ? -2.680 7.835 11.193 1.00 88.69 80 ASN A N 1
ATOM 625 C CA . ASN A 1 80 ? -2.768 9.285 11.029 1.00 88.69 80 ASN A CA 1
ATOM 626 C C . ASN A 1 80 ? -2.504 9.716 9.575 1.00 88.69 80 ASN A C 1
ATOM 628 O O . ASN A 1 80 ? -2.086 8.929 8.729 1.00 88.69 80 ASN A O 1
ATOM 632 N N . MET A 1 81 ? -2.752 10.997 9.288 1.00 88.19 81 MET A N 1
ATOM 633 C CA . MET A 1 81 ? -2.574 11.564 7.947 1.00 88.19 81 MET A CA 1
ATOM 634 C C . MET A 1 81 ? -1.107 11.576 7.486 1.00 88.19 81 MET A C 1
ATOM 636 O O . MET A 1 81 ? -0.852 11.476 6.289 1.00 88.19 81 MET A O 1
ATOM 640 N N . SER A 1 82 ? -0.147 11.679 8.411 1.00 90.94 82 SER A N 1
ATOM 641 C CA . SER A 1 82 ? 1.280 11.654 8.063 1.00 90.94 82 SER A CA 1
ATOM 642 C C . SER A 1 82 ? 1.667 10.299 7.478 1.00 90.94 82 SER A C 1
ATOM 644 O O . SER A 1 82 ? 2.263 10.241 6.412 1.00 90.94 82 SER A O 1
ATOM 646 N N . GLU A 1 83 ? 1.227 9.209 8.106 1.00 88.50 83 GLU A N 1
ATOM 647 C CA . GLU A 1 83 ? 1.474 7.850 7.615 1.00 88.50 83 GLU A CA 1
ATOM 648 C C . GLU A 1 83 ? 0.827 7.613 6.244 1.00 88.50 83 GLU A C 1
ATOM 650 O O . GLU A 1 83 ? 1.420 6.978 5.374 1.00 88.50 83 GLU A O 1
ATOM 655 N N . VAL A 1 84 ? -0.364 8.178 6.002 1.00 87.62 84 VAL A N 1
ATOM 656 C CA . VAL A 1 84 ? -0.984 8.152 4.665 1.00 87.62 84 VAL A CA 1
ATOM 657 C C . VAL A 1 84 ? -0.081 8.839 3.642 1.00 87.62 84 VAL A C 1
ATOM 659 O O . VAL A 1 84 ? 0.124 8.307 2.549 1.00 87.62 84 VAL A O 1
ATOM 662 N N . TRP A 1 85 ? 0.462 10.009 3.982 1.00 88.88 85 TRP A N 1
ATOM 663 C CA . TRP A 1 85 ? 1.365 10.743 3.102 1.00 88.88 85 TRP A CA 1
ATOM 664 C C . TRP A 1 85 ? 2.647 9.956 2.809 1.00 88.88 85 TRP A C 1
ATOM 666 O O . TRP A 1 85 ? 3.040 9.848 1.647 1.00 88.88 85 TRP A O 1
ATOM 676 N N . ASP A 1 86 ? 3.242 9.326 3.820 1.00 88.25 86 ASP A N 1
ATOM 677 C CA . ASP A 1 86 ? 4.454 8.514 3.672 1.00 88.25 86 ASP A CA 1
ATOM 678 C C . ASP A 1 86 ? 4.227 7.304 2.749 1.00 88.25 86 ASP A C 1
ATOM 680 O O . ASP A 1 86 ? 5.050 7.000 1.876 1.00 88.25 86 ASP A O 1
ATOM 684 N N . VAL A 1 87 ? 3.067 6.649 2.865 1.00 87.44 87 VAL A N 1
ATOM 685 C CA . VAL A 1 87 ? 2.654 5.552 1.972 1.00 87.44 87 VAL A CA 1
ATOM 686 C C . VAL A 1 87 ? 2.492 6.048 0.529 1.00 87.44 87 VAL A C 1
ATOM 688 O O . VAL A 1 87 ? 2.966 5.404 -0.412 1.00 87.44 87 VAL A O 1
ATOM 691 N N . LEU A 1 88 ? 1.872 7.214 0.327 1.00 87.50 88 LEU A N 1
ATOM 692 C CA . LEU A 1 88 ? 1.720 7.816 -1.003 1.00 87.50 88 LEU A CA 1
ATOM 693 C C . LEU A 1 88 ? 3.070 8.213 -1.616 1.00 87.50 88 LEU A C 1
ATOM 695 O O . LEU A 1 88 ? 3.305 7.967 -2.802 1.00 87.50 88 LEU A O 1
ATOM 699 N N . GLN A 1 89 ? 3.970 8.786 -0.817 1.00 87.94 89 GLN A N 1
ATOM 700 C CA . GLN A 1 89 ? 5.322 9.160 -1.230 1.00 87.94 89 GLN A CA 1
ATOM 701 C C . GLN A 1 89 ? 6.140 7.925 -1.637 1.00 87.94 89 GLN A C 1
ATOM 703 O O . GLN A 1 89 ? 6.830 7.941 -2.665 1.00 87.94 89 GLN A O 1
ATOM 708 N N . THR A 1 90 ? 6.002 6.833 -0.881 1.00 86.50 90 THR A N 1
ATOM 709 C CA . THR A 1 90 ? 6.602 5.530 -1.193 1.00 86.50 90 THR A CA 1
ATOM 710 C C . THR A 1 90 ? 6.096 5.011 -2.538 1.00 86.50 90 THR A C 1
ATOM 712 O O . THR A 1 90 ? 6.897 4.713 -3.426 1.00 86.50 90 THR A O 1
ATOM 715 N N . GLY A 1 91 ? 4.775 4.996 -2.747 1.00 84.38 91 GLY A N 1
ATOM 716 C CA . GLY A 1 91 ? 4.182 4.549 -4.008 1.00 84.38 91 GLY A CA 1
ATOM 717 C C . GLY A 1 91 ? 4.571 5.421 -5.210 1.00 84.38 91 GLY A C 1
ATOM 718 O O . GLY A 1 91 ? 4.818 4.911 -6.306 1.00 84.38 91 GLY A O 1
ATOM 719 N N . SER A 1 92 ? 4.691 6.737 -5.010 1.00 84.25 92 SER A N 1
ATOM 720 C CA . SER A 1 92 ? 5.163 7.679 -6.035 1.00 84.25 92 SER A CA 1
ATOM 721 C C . SER A 1 92 ? 6.613 7.397 -6.443 1.00 84.25 92 SER A C 1
ATOM 723 O O . SER A 1 92 ? 6.922 7.295 -7.632 1.00 84.25 92 SER A O 1
ATOM 725 N N . SER A 1 93 ? 7.487 7.177 -5.458 1.00 83.62 93 SER A N 1
ATOM 726 C CA . SER A 1 93 ? 8.896 6.832 -5.680 1.00 83.62 93 SER A CA 1
ATOM 727 C C . SER A 1 93 ? 9.037 5.496 -6.413 1.00 83.62 93 SER A C 1
ATOM 729 O O . SER A 1 93 ? 9.771 5.401 -7.398 1.00 83.62 93 SER A O 1
ATOM 731 N N . ALA A 1 94 ? 8.269 4.480 -6.007 1.00 79.12 94 ALA A N 1
ATOM 732 C CA . ALA A 1 94 ? 8.242 3.180 -6.673 1.00 79.12 94 ALA A CA 1
ATOM 733 C C . ALA A 1 94 ? 7.798 3.286 -8.141 1.00 79.12 94 ALA A C 1
ATOM 735 O O . ALA A 1 94 ? 8.365 2.614 -9.008 1.00 79.12 94 ALA A O 1
ATOM 736 N N . ARG A 1 95 ? 6.836 4.171 -8.442 1.00 80.19 95 ARG A N 1
ATOM 737 C CA . ARG A 1 95 ? 6.404 4.444 -9.818 1.00 80.19 95 ARG A CA 1
ATOM 738 C C . ARG A 1 95 ? 7.506 5.095 -10.648 1.00 80.19 95 ARG A C 1
ATOM 740 O O . ARG A 1 95 ? 7.731 4.675 -11.779 1.00 80.19 95 ARG A O 1
ATOM 747 N N . ALA A 1 96 ? 8.195 6.097 -10.100 1.00 75.25 96 ALA A N 1
ATOM 748 C CA . ALA A 1 96 ? 9.288 6.775 -10.796 1.00 75.25 96 ALA A CA 1
ATOM 749 C C . ALA A 1 96 ? 10.408 5.788 -11.170 1.00 75.25 96 ALA A C 1
ATOM 751 O O . ALA A 1 96 ? 10.827 5.741 -12.323 1.00 75.25 96 ALA A O 1
ATOM 752 N N . VAL A 1 97 ? 10.814 4.922 -10.233 1.00 71.38 97 VAL A N 1
ATOM 753 C CA . VAL A 1 97 ? 11.799 3.857 -10.496 1.00 71.38 97 VAL A CA 1
ATOM 754 C C . VAL A 1 97 ? 11.272 2.853 -11.529 1.00 71.38 97 VAL A C 1
ATOM 756 O O . VAL A 1 97 ? 12.001 2.452 -12.438 1.00 71.38 97 VAL A O 1
ATOM 759 N N . GLY A 1 98 ? 9.998 2.464 -11.426 1.00 65.00 98 GLY A N 1
ATOM 760 C CA . GLY A 1 98 ? 9.349 1.563 -12.376 1.00 65.00 98 GLY A CA 1
ATOM 761 C C . GLY A 1 98 ? 9.321 2.109 -13.805 1.00 65.00 98 GLY A C 1
ATOM 762 O O . GLY A 1 98 ? 9.586 1.353 -14.738 1.00 65.00 98 GLY A O 1
ATOM 763 N N . ALA A 1 99 ? 9.065 3.409 -13.974 1.00 64.25 99 ALA A N 1
ATOM 764 C CA . ALA A 1 99 ? 9.079 4.084 -15.269 1.00 64.25 99 ALA A CA 1
ATOM 765 C C . ALA A 1 99 ? 10.485 4.116 -15.887 1.00 64.25 99 ALA A C 1
ATOM 767 O O . ALA A 1 99 ? 10.631 3.834 -17.074 1.00 64.25 99 ALA A O 1
ATOM 768 N N . THR A 1 100 ? 11.521 4.382 -15.086 1.00 62.53 100 THR A N 1
ATOM 769 C CA . THR A 1 100 ? 12.917 4.354 -15.550 1.00 62.53 100 THR A CA 1
ATOM 770 C C . THR A 1 100 ? 13.319 2.959 -16.029 1.00 62.53 100 THR A C 1
ATOM 772 O O . THR A 1 100 ? 13.843 2.816 -17.130 1.00 62.53 100 THR A O 1
ATOM 775 N N . ASN A 1 101 ? 13.000 1.917 -15.253 1.00 58.72 101 ASN A N 1
ATOM 776 C CA . ASN A 1 101 ? 13.352 0.538 -15.604 1.00 58.72 101 ASN A CA 1
ATOM 777 C C . ASN A 1 101 ? 12.545 0.013 -16.815 1.00 58.72 101 ASN A C 1
ATOM 779 O O . ASN A 1 101 ? 13.074 -0.701 -17.664 1.00 58.72 101 ASN A O 1
ATOM 783 N N . ALA A 1 102 ? 11.269 0.404 -16.948 1.00 57.66 102 ALA A N 1
ATOM 784 C CA . ALA A 1 102 ? 10.456 0.083 -18.126 1.00 57.66 102 ALA A CA 1
ATOM 785 C C . ALA A 1 102 ? 10.976 0.777 -19.401 1.00 57.66 102 ALA A C 1
ATOM 787 O O . ALA A 1 102 ? 11.035 0.155 -20.466 1.00 57.66 102 ALA A O 1
ATOM 788 N N . ASN A 1 103 ? 11.413 2.037 -19.294 1.00 53.19 103 ASN A N 1
ATOM 789 C CA . ASN A 1 103 ? 12.016 2.765 -20.413 1.00 53.19 103 ASN A CA 1
ATOM 790 C C . ASN A 1 103 ? 13.345 2.142 -20.865 1.00 53.19 103 ASN A C 1
ATOM 792 O O . ASN A 1 103 ? 13.611 2.080 -22.069 1.00 53.19 103 ASN A O 1
ATOM 796 N N . GLU A 1 104 ? 14.149 1.623 -19.937 1.00 48.34 104 GLU A N 1
ATOM 797 C CA . GLU A 1 104 ? 15.408 0.946 -20.264 1.00 48.34 104 GLU A CA 1
ATOM 798 C C . GLU A 1 104 ? 15.192 -0.405 -20.976 1.00 48.34 104 GLU A C 1
ATOM 800 O O . GLU A 1 104 ? 16.009 -0.822 -21.797 1.00 48.34 104 GLU A O 1
ATOM 805 N N . TYR A 1 105 ? 14.057 -1.073 -20.744 1.00 48.62 105 TYR A N 1
ATOM 806 C CA . TYR A 1 105 ? 13.718 -2.325 -21.430 1.00 48.62 105 TYR A CA 1
ATOM 807 C C . TYR A 1 105 ? 13.148 -2.105 -22.847 1.00 48.62 105 TYR A C 1
ATOM 809 O O . TYR A 1 105 ? 13.401 -2.899 -23.758 1.00 48.62 105 TYR A O 1
ATOM 817 N N . SER A 1 106 ? 12.427 -0.997 -23.070 1.00 42.44 106 SER A N 1
ATOM 818 C CA . SER A 1 106 ? 11.867 -0.650 -24.390 1.00 42.44 106 SER A CA 1
ATOM 819 C C . SER A 1 106 ? 12.930 -0.271 -25.432 1.00 42.44 106 SER A C 1
ATOM 821 O O . SER A 1 106 ? 12.749 -0.526 -26.620 1.00 42.44 106 SER A O 1
ATOM 823 N N . SER A 1 107 ? 14.077 0.253 -24.990 1.00 48.81 107 SER A N 1
ATOM 824 C CA . SER A 1 107 ? 15.205 0.605 -25.864 1.00 48.81 107 SER A CA 1
ATOM 825 C C . SER A 1 107 ? 16.070 -0.601 -26.255 1.00 48.81 107 SER A C 1
ATOM 827 O O . SER A 1 107 ? 16.804 -0.531 -27.237 1.00 48.81 107 SER A O 1
ATOM 829 N N . ARG A 1 108 ? 15.953 -1.737 -25.550 1.00 52.44 108 ARG A N 1
ATOM 830 C CA . ARG A 1 108 ? 16.713 -2.967 -25.846 1.00 52.44 108 ARG A CA 1
ATOM 831 C C . ARG A 1 108 ? 15.944 -4.002 -26.673 1.00 52.44 108 ARG A C 1
ATOM 833 O O . ARG A 1 108 ? 16.566 -4.899 -27.229 1.00 52.44 108 ARG A O 1
ATOM 840 N N . SER A 1 109 ? 14.622 -3.872 -26.809 1.00 46.66 109 SER A N 1
ATOM 841 C CA . SER A 1 109 ? 13.797 -4.832 -27.572 1.00 46.66 109 SER A CA 1
ATOM 842 C C . SER A 1 109 ? 13.705 -4.535 -29.079 1.00 46.66 109 SER A C 1
ATOM 844 O O . SER A 1 109 ? 13.100 -5.311 -29.811 1.00 46.66 109 SER A O 1
ATOM 846 N N . HIS A 1 110 ? 14.325 -3.450 -29.559 1.00 49.28 110 HIS A N 1
ATOM 847 C CA . HIS A 1 110 ? 14.325 -3.058 -30.977 1.00 49.28 110 HIS A CA 1
ATOM 848 C C . HIS A 1 110 ? 15.710 -3.045 -31.643 1.00 49.28 110 HIS A C 1
ATOM 850 O O . HIS A 1 110 ? 15.855 -2.482 -32.721 1.00 49.28 110 HIS A O 1
ATOM 856 N N . CYS A 1 111 ? 16.719 -3.710 -31.069 1.00 43.41 111 CYS A N 1
ATOM 857 C CA . CYS A 1 111 ? 17.927 -4.064 -31.824 1.00 43.41 111 CYS A CA 1
ATOM 858 C C . CYS A 1 111 ? 17.908 -5.557 -32.175 1.00 43.41 111 CYS A C 1
ATOM 860 O O . CYS A 1 111 ? 18.786 -6.329 -31.796 1.00 43.41 111 CYS A O 1
ATOM 862 N N . LEU A 1 112 ? 16.855 -5.982 -32.875 1.00 36.78 112 LEU A N 1
ATOM 863 C CA . LEU A 1 112 ? 16.898 -7.206 -33.667 1.00 36.78 112 LEU A CA 1
ATOM 864 C C . LEU A 1 112 ? 17.429 -6.8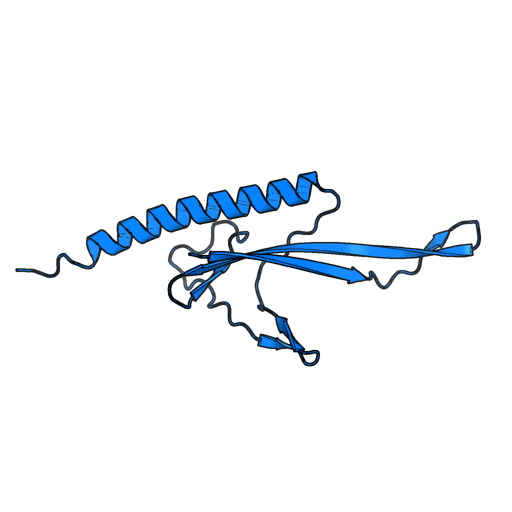20 -35.049 1.00 36.78 112 LEU A C 1
ATOM 866 O O . LEU A 1 112 ? 16.666 -6.437 -35.926 1.00 36.78 112 LEU A O 1
ATOM 870 N N . HIS A 1 113 ? 18.758 -6.854 -35.148 1.00 39.53 113 HIS A N 1
ATOM 871 C CA . HIS A 1 113 ? 19.546 -7.254 -36.317 1.00 39.53 113 HIS A CA 1
ATOM 872 C C . HIS A 1 113 ? 19.004 -6.801 -37.687 1.00 39.53 113 HIS A C 1
ATOM 874 O O . HIS A 1 113 ? 18.204 -7.494 -38.315 1.00 39.53 113 HIS A O 1
ATOM 880 N N . CYS A 1 114 ? 19.500 -5.663 -38.170 1.00 37.16 114 CYS A N 1
ATOM 881 C CA . CYS A 1 114 ? 19.789 -5.522 -39.595 1.00 37.16 114 CYS A CA 1
ATOM 882 C C . CYS A 1 114 ? 21.210 -6.022 -39.860 1.00 37.16 114 CYS A C 1
ATOM 884 O O . CYS A 1 114 ? 22.084 -5.729 -39.008 1.00 37.16 114 CYS A O 1
#

Secondary structure (DSSP, 8-state):
-EEEEEEEEEEEEEEEEPTT--EEEEEEEEEEEEEEETTEEEESSS-STTSSS-------EE-TTS-EE-TT---EEESSHHHHHHHHHHHHHHHHHHHHHHHHHHTTTT----

Radius of gyration: 19.1 Å; Cα contacts (8 Å, |Δi|>4): 150; chains: 1; bounding box: 40×25×72 Å